Protein AF-A0A358DRV6-F1 (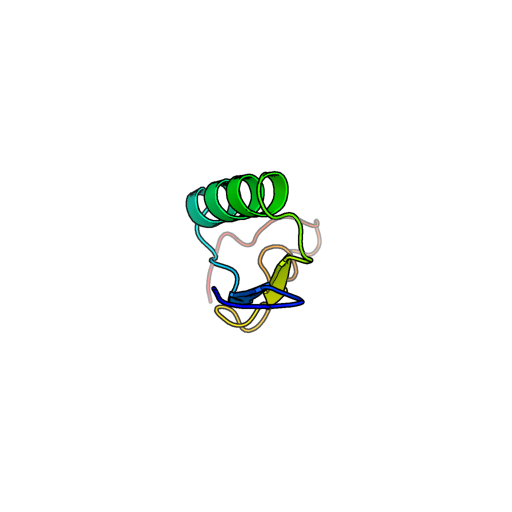afdb_monomer_lite)

Structure (mmCIF, N/CA/C/O backbone):
data_AF-A0A358DRV6-F1
#
_entry.id   AF-A0A358DRV6-F1
#
loop_
_atom_site.group_PDB
_atom_site.id
_atom_site.type_symbol
_atom_site.label_atom_id
_atom_site.label_alt_id
_atom_site.label_comp_id
_atom_site.label_asym_id
_atom_site.label_entity_id
_atom_site.label_seq_id
_atom_site.pdbx_PDB_ins_code
_atom_site.Cartn_x
_atom_site.Cartn_y
_atom_site.Cartn_z
_atom_site.occupancy
_atom_site.B_iso_or_equiv
_atom_site.auth_seq_id
_atom_site.auth_comp_id
_atom_site.auth_asym_id
_atom_site.auth_atom_id
_atom_site.pdbx_PDB_model_num
ATOM 1 N N . MET A 1 1 ? -23.479 8.397 17.391 1.00 66.44 1 MET A N 1
ATOM 2 C CA . MET A 1 1 ? -22.069 8.002 17.177 1.00 66.44 1 MET A CA 1
ATOM 3 C C . MET A 1 1 ? -22.085 6.725 16.354 1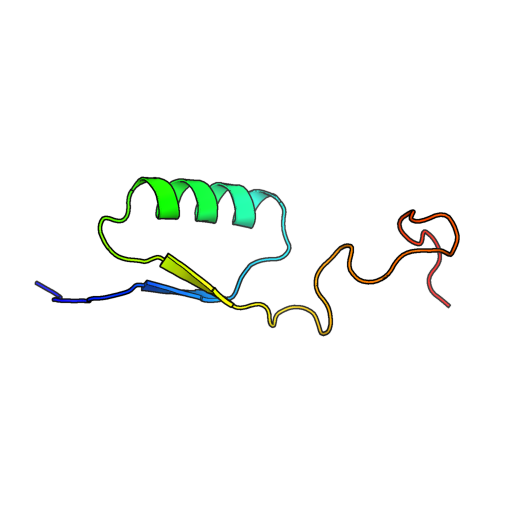.00 66.44 1 MET A C 1
ATOM 5 O O . MET A 1 1 ? -22.913 5.872 16.646 1.00 66.44 1 MET A O 1
ATOM 9 N N . TRP A 1 2 ? -21.272 6.624 15.304 1.00 79.56 2 TRP A N 1
ATOM 10 C CA . TRP A 1 2 ? -21.212 5.415 14.475 1.00 79.56 2 TRP A CA 1
ATOM 11 C C . TRP A 1 2 ? -20.441 4.317 15.225 1.00 79.56 2 TRP A C 1
ATOM 13 O O . TRP A 1 2 ? -19.360 4.594 15.738 1.00 79.56 2 TRP A O 1
ATOM 23 N N . GLN A 1 3 ? -20.999 3.107 15.314 1.00 90.25 3 GLN A N 1
ATOM 24 C CA . GLN A 1 3 ? -20.351 1.920 15.894 1.00 90.25 3 GLN A CA 1
ATOM 25 C C . GLN A 1 3 ? -19.854 1.036 14.747 1.00 90.25 3 GLN A C 1
ATOM 27 O O . GLN A 1 3 ? -20.537 0.104 14.338 1.00 90.25 3 GLN A O 1
ATOM 32 N N . ALA A 1 4 ? -18.728 1.411 14.144 1.00 93.75 4 ALA A N 1
ATOM 33 C CA . ALA A 1 4 ? -18.136 0.647 13.053 1.00 93.75 4 ALA A CA 1
ATOM 34 C C . ALA A 1 4 ? -17.046 -0.277 13.599 1.00 93.75 4 ALA A C 1
ATOM 36 O O . ALA A 1 4 ? -16.116 0.202 14.243 1.00 93.75 4 ALA A O 1
ATOM 37 N N . ASP A 1 5 ? -17.132 -1.569 13.292 1.00 96.56 5 ASP A N 1
ATOM 38 C CA . ASP A 1 5 ? -16.136 -2.563 13.714 1.00 96.56 5 ASP A CA 1
ATOM 39 C C . ASP A 1 5 ? -14.901 -2.601 12.803 1.00 96.56 5 ASP A C 1
ATOM 41 O O . ASP A 1 5 ? -13.895 -3.215 13.147 1.00 96.56 5 ASP A O 1
ATOM 45 N N . GLN A 1 6 ? -14.962 -1.968 11.626 1.00 97.12 6 GLN A N 1
ATOM 46 C CA . GLN A 1 6 ? -13.874 -1.928 10.651 1.00 97.12 6 GLN A CA 1
ATOM 47 C C . GLN A 1 6 ? -14.020 -0.736 9.694 1.00 97.12 6 GLN A C 1
ATOM 49 O O . GLN A 1 6 ? -15.127 -0.330 9.339 1.00 97.12 6 GLN A O 1
ATOM 54 N N . VAL A 1 7 ? -12.883 -0.232 9.210 1.00 97.19 7 VAL A N 1
ATOM 55 C CA . VAL A 1 7 ? -12.793 0.695 8.078 1.00 97.19 7 VAL A CA 1
ATOM 56 C C . VAL A 1 7 ? -12.189 -0.024 6.871 1.00 97.19 7 VAL A C 1
ATOM 58 O O . VAL A 1 7 ? -11.210 -0.769 6.983 1.00 97.19 7 VAL A O 1
ATOM 61 N N . VAL A 1 8 ? -12.765 0.206 5.693 1.00 97.19 8 VAL A N 1
ATOM 62 C CA . VA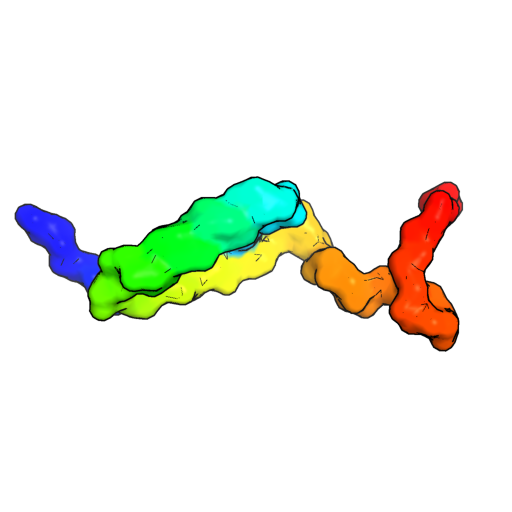L A 1 8 ? -12.255 -0.304 4.416 1.00 97.19 8 VAL A CA 1
ATOM 63 C C . VAL A 1 8 ? -12.075 0.833 3.421 1.00 97.19 8 VAL A C 1
ATOM 65 O O . VAL A 1 8 ? -12.853 1.785 3.426 1.00 97.19 8 VAL A O 1
ATOM 68 N N . ALA A 1 9 ? -11.061 0.737 2.565 1.00 96.25 9 ALA A N 1
ATOM 69 C CA . ALA A 1 9 ? -10.850 1.687 1.476 1.00 96.25 9 ALA A CA 1
ATOM 70 C C . ALA A 1 9 ? -10.136 1.037 0.285 1.00 96.25 9 ALA A C 1
ATOM 72 O O . ALA A 1 9 ? -9.449 0.025 0.434 1.00 96.25 9 ALA A O 1
ATOM 73 N N . SER A 1 10 ? -10.268 1.642 -0.893 1.00 94.56 10 SER A N 1
ATOM 74 C CA . SER A 1 10 ? -9.433 1.308 -2.049 1.00 94.56 10 SER A CA 1
ATOM 75 C C . SER A 1 10 ? -8.052 1.945 -1.896 1.00 94.56 10 SER A C 1
ATOM 77 O O . SER A 1 10 ? -7.939 3.121 -1.536 1.00 94.56 10 SER A O 1
ATOM 79 N N . ARG A 1 11 ? -6.998 1.174 -2.167 1.00 92.31 11 ARG A N 1
ATOM 80 C CA . ARG A 1 11 ? -5.614 1.646 -2.173 1.00 92.31 11 ARG A CA 1
ATOM 81 C C . ARG A 1 11 ? -5.399 2.610 -3.332 1.00 92.31 11 ARG A C 1
ATOM 83 O O . ARG A 1 11 ? -5.897 2.387 -4.430 1.00 92.31 11 ARG A O 1
ATOM 90 N N . TRP A 1 12 ? -4.602 3.636 -3.058 1.00 92.19 12 TRP A N 1
ATOM 91 C CA . TRP A 1 12 ? -4.184 4.627 -4.037 1.00 92.19 12 TRP A CA 1
ATOM 92 C C . TRP A 1 12 ? -2.743 4.373 -4.503 1.00 92.19 12 TRP A C 1
ATOM 94 O O . TRP A 1 12 ? -1.862 4.061 -3.689 1.00 92.19 12 TRP A O 1
ATOM 104 N N . ILE A 1 13 ? -2.489 4.504 -5.804 1.00 90.50 13 ILE A N 1
ATOM 105 C CA . ILE A 1 13 ? -1.205 4.195 -6.434 1.00 90.50 13 ILE A CA 1
ATOM 106 C C . ILE A 1 13 ? -0.115 5.222 -6.101 1.00 90.50 13 ILE A C 1
ATOM 108 O O . ILE A 1 13 ? 1.073 4.884 -5.957 1.00 90.50 13 ILE A O 1
ATOM 112 N N . GLU A 1 14 ? -0.500 6.482 -5.927 1.00 91.50 14 GLU A N 1
ATOM 113 C CA . GLU A 1 14 ? 0.403 7.590 -5.686 1.00 91.50 14 GLU A CA 1
ATOM 114 C C . GLU A 1 14 ? 1.100 7.461 -4.332 1.00 91.50 14 GLU A C 1
ATOM 116 O O . GLU A 1 14 ? 0.545 7.050 -3.309 1.00 91.50 14 GLU A O 1
ATOM 121 N N . ARG A 1 15 ? 2.370 7.882 -4.298 1.00 88.44 15 ARG A N 1
ATOM 122 C CA . ARG A 1 15 ? 3.207 7.752 -3.097 1.00 88.44 15 ARG A CA 1
ATOM 123 C C . ARG A 1 15 ? 2.632 8.469 -1.876 1.00 88.44 15 ARG A C 1
ATOM 125 O O . ARG A 1 15 ? 2.849 8.013 -0.757 1.00 88.44 15 ARG A O 1
ATOM 132 N N . PHE A 1 16 ? 1.954 9.597 -2.070 1.00 93.19 16 PHE A N 1
ATOM 133 C CA . PHE A 1 16 ? 1.380 10.355 -0.959 1.00 93.19 16 PHE A CA 1
ATOM 134 C C . PHE A 1 16 ? 0.126 9.679 -0.389 1.00 93.19 16 PHE A C 1
ATOM 136 O O . PHE A 1 16 ? -0.108 9.785 0.813 1.00 93.19 16 PHE A O 1
ATOM 143 N N . GLY A 1 17 ? -0.619 8.930 -1.211 1.00 93.50 17 GLY A N 1
ATOM 144 C CA . GLY A 1 17 ? -1.738 8.106 -0.759 1.00 93.50 17 GLY A CA 1
ATOM 145 C C . GLY A 1 17 ? -1.289 7.079 0.277 1.00 93.50 17 GLY A C 1
ATOM 146 O O . GLY A 1 17 ? -1.913 6.957 1.323 1.00 93.50 17 GLY A O 1
ATOM 147 N N . ARG A 1 18 ? -0.116 6.464 0.074 1.00 91.56 18 ARG A N 1
ATOM 148 C CA . ARG A 1 18 ? 0.474 5.540 1.058 1.00 91.56 18 ARG A CA 1
ATOM 149 C C . ARG A 1 18 ? 0.758 6.200 2.405 1.00 91.56 18 ARG A C 1
ATOM 151 O O . ARG A 1 18 ? 0.348 5.676 3.426 1.00 91.56 18 ARG A O 1
ATOM 158 N N . LYS A 1 19 ? 1.359 7.396 2.410 1.00 95.62 19 LYS A N 1
ATOM 159 C CA . LYS A 1 19 ? 1.616 8.142 3.658 1.00 95.62 19 LYS A CA 1
ATOM 160 C C . LYS A 1 19 ? 0.330 8.488 4.412 1.00 95.62 19 LYS A C 1
ATOM 162 O O . LYS A 1 19 ? 0.314 8.484 5.640 1.00 95.62 19 LYS A O 1
ATOM 167 N N . ARG A 1 20 ? -0.738 8.827 3.683 1.00 96.06 20 ARG A N 1
ATOM 168 C CA . ARG A 1 20 ? -2.065 9.048 4.269 1.00 96.06 20 ARG A CA 1
ATOM 169 C C . ARG A 1 20 ? -2.582 7.757 4.898 1.00 96.06 20 ARG A C 1
ATOM 171 O O . ARG A 1 20 ? -3.044 7.797 6.031 1.00 96.06 20 ARG A O 1
ATOM 178 N N . ASP A 1 21 ? -2.507 6.649 4.172 1.00 95.94 21 ASP A N 1
ATOM 179 C CA . ASP A 1 21 ? -3.009 5.360 4.640 1.00 95.94 21 ASP A CA 1
ATOM 180 C C . ASP A 1 21 ? -2.252 4.875 5.885 1.00 95.94 21 ASP A C 1
ATOM 182 O O . ASP A 1 21 ? -2.894 4.437 6.837 1.00 95.94 21 ASP A O 1
ATOM 186 N N . ASP A 1 22 ? -0.927 5.050 5.926 1.00 95.69 22 ASP A N 1
ATOM 187 C CA . ASP A 1 22 ? -0.092 4.770 7.103 1.00 95.69 22 ASP A CA 1
ATOM 188 C C . ASP A 1 22 ? -0.545 5.621 8.304 1.00 95.69 22 ASP A C 1
ATOM 190 O O . ASP A 1 22 ? -0.842 5.103 9.378 1.00 95.69 22 ASP A O 1
ATOM 194 N N . SER A 1 23 ? -0.706 6.933 8.096 1.00 97.56 23 SER A N 1
ATOM 195 C CA . SER A 1 23 ? -1.174 7.874 9.124 1.00 97.56 23 SER A CA 1
ATOM 196 C C . SER A 1 23 ? -2.567 7.523 9.667 1.00 97.56 23 SER A C 1
ATOM 198 O O . SER A 1 23 ? -2.823 7.651 10.867 1.00 97.56 23 SER A O 1
ATOM 200 N N . ILE A 1 24 ? -3.478 7.076 8.801 1.00 97.38 24 ILE A N 1
ATOM 201 C CA . ILE A 1 24 ? -4.820 6.629 9.191 1.00 97.38 24 ILE A CA 1
ATOM 202 C C . ILE A 1 24 ? -4.736 5.321 9.984 1.00 97.38 24 ILE A C 1
ATOM 204 O O . ILE A 1 24 ? -5.354 5.223 11.043 1.00 97.38 24 ILE A O 1
ATOM 208 N N . ALA A 1 25 ? -3.959 4.343 9.509 1.00 97.00 25 ALA A N 1
ATOM 209 C CA . ALA A 1 25 ? -3.777 3.056 10.176 1.00 97.00 25 ALA A CA 1
ATOM 210 C C . ALA A 1 25 ? -3.224 3.218 11.600 1.00 97.00 25 ALA A C 1
ATOM 212 O O . ALA A 1 25 ? -3.687 2.545 12.513 1.00 97.00 25 ALA A O 1
ATOM 213 N N . GLU A 1 26 ? -2.288 4.150 11.801 1.00 97.44 26 GLU A N 1
ATOM 214 C CA . GLU A 1 26 ? -1.718 4.478 13.116 1.00 97.44 26 GLU A CA 1
ATOM 215 C C . GLU A 1 26 ? -2.732 5.081 14.103 1.00 97.44 26 GLU A C 1
ATOM 217 O O . GLU A 1 26 ? -2.527 5.015 15.314 1.00 97.44 26 GLU A O 1
ATOM 222 N N . ARG A 1 27 ? -3.797 5.723 13.605 1.00 97.38 27 ARG A N 1
ATOM 223 C CA . ARG A 1 27 ? -4.760 6.493 14.418 1.00 97.38 27 ARG A CA 1
ATOM 224 C C . ARG A 1 27 ? -6.088 5.778 14.629 1.00 97.38 27 ARG A C 1
ATOM 226 O O . ARG A 1 27 ? -6.831 6.142 15.539 1.00 97.38 27 AR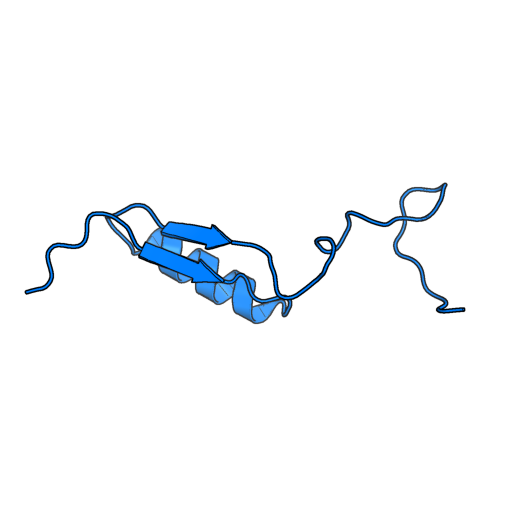G A O 1
ATOM 233 N N . LEU A 1 28 ? -6.419 4.807 13.783 1.00 96.25 28 LEU A N 1
ATOM 234 C CA . LEU A 1 28 ? -7.638 4.022 13.922 1.00 96.25 28 LEU A CA 1
ATOM 235 C C . LEU A 1 28 ? -7.491 2.991 15.042 1.00 96.25 28 LEU A C 1
ATOM 237 O O . LEU A 1 28 ? -6.506 2.267 15.128 1.00 96.25 28 LEU A O 1
ATOM 241 N N . THR A 1 29 ? -8.518 2.897 15.883 1.00 96.06 29 THR A N 1
ATOM 242 C CA . THR A 1 29 ? -8.619 1.872 16.935 1.00 96.06 29 THR A CA 1
ATOM 243 C C . THR A 1 29 ? -9.291 0.588 16.449 1.00 96.06 29 THR A C 1
ATOM 245 O O . THR A 1 29 ? -9.294 -0.414 17.159 1.00 96.06 29 THR A O 1
ATOM 248 N N . VAL A 1 30 ? -9.861 0.617 15.244 1.00 96.38 30 VAL A N 1
ATOM 249 C CA . VAL A 1 30 ? -10.504 -0.517 14.575 1.00 96.38 30 VAL A CA 1
ATOM 250 C C . VAL A 1 30 ? -9.682 -0.930 13.354 1.00 96.38 30 VAL A C 1
ATOM 252 O O . VAL A 1 30 ? -8.947 -0.100 12.811 1.00 96.38 30 VAL A O 1
ATOM 255 N N . PRO A 1 31 ? -9.791 -2.184 12.883 1.00 97.44 31 PRO A N 1
ATOM 256 C CA . PRO A 1 31 ? -9.078 -2.637 11.698 1.00 97.44 31 PRO A CA 1
ATOM 257 C C . PRO A 1 31 ? -9.277 -1.704 10.497 1.00 97.44 31 PRO A C 1
ATOM 259 O O . PRO A 1 31 ? -10.396 -1.288 10.193 1.00 97.44 31 PRO A O 1
ATOM 262 N N . PHE A 1 32 ? -8.187 -1.429 9.781 1.00 97.75 32 PHE A N 1
ATOM 263 C CA . PHE A 1 32 ? -8.200 -0.708 8.514 1.00 97.75 32 PHE A CA 1
ATOM 264 C C . PHE A 1 32 ? -7.698 -1.625 7.403 1.00 97.75 32 PHE A C 1
ATOM 266 O O . PHE A 1 32 ? -6.541 -2.044 7.409 1.00 97.75 32 PHE A O 1
ATOM 273 N N . ARG A 1 33 ? -8.574 -1.976 6.455 1.0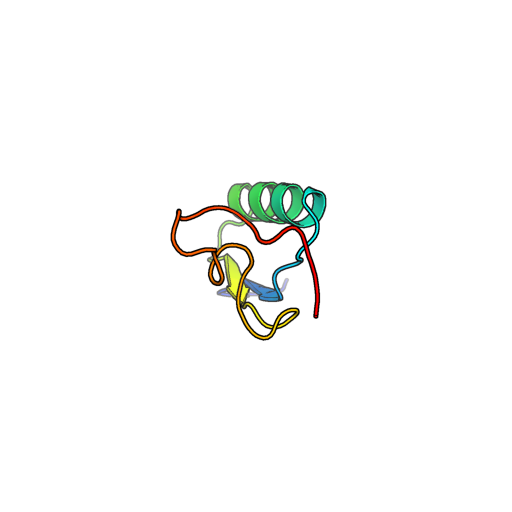0 97.44 33 ARG A N 1
ATOM 274 C CA . ARG A 1 33 ? -8.215 -2.838 5.321 1.00 97.44 33 ARG A CA 1
ATOM 275 C C . ARG A 1 33 ? -8.238 -2.051 4.019 1.00 97.44 33 ARG A C 1
ATOM 277 O O . ARG A 1 33 ? -9.256 -1.471 3.650 1.00 97.44 33 ARG A O 1
ATOM 284 N N . LEU A 1 34 ? -7.122 -2.116 3.304 1.00 95.69 34 LEU A N 1
ATOM 285 C CA . LEU A 1 34 ? -6.987 -1.583 1.957 1.00 95.69 34 LEU A CA 1
ATOM 286 C C . LEU A 1 34 ? -7.208 -2.688 0.929 1.00 95.69 34 LEU A C 1
ATOM 288 O O . LEU A 1 34 ? -6.650 -3.779 1.060 1.00 95.69 34 LEU A O 1
ATOM 292 N N . PHE A 1 35 ? -7.983 -2.384 -0.103 1.00 93.88 35 PHE A N 1
ATOM 293 C CA . PHE A 1 35 ? -8.176 -3.246 -1.262 1.00 93.88 35 PHE A CA 1
ATOM 294 C C . PHE A 1 35 ? -7.458 -2.661 -2.475 1.00 93.88 35 PHE A C 1
ATOM 296 O O . PHE A 1 35 ? -7.566 -1.470 -2.750 1.00 93.88 35 PHE A O 1
ATOM 303 N N . GLU A 1 36 ? -6.730 -3.501 -3.206 1.00 90.69 36 GLU A N 1
ATOM 304 C CA . GLU A 1 36 ? -6.252 -3.150 -4.546 1.00 90.69 36 GLU A CA 1
ATOM 305 C C . GLU A 1 36 ? -7.443 -3.015 -5.512 1.00 90.69 36 GLU A C 1
ATOM 307 O O . GLU A 1 36 ? -8.550 -3.469 -5.215 1.00 90.69 36 GLU A O 1
ATOM 312 N N . GLY A 1 37 ? -7.223 -2.417 -6.682 1.00 89.12 37 GLY A N 1
ATOM 313 C CA . GLY A 1 37 ? -8.257 -2.336 -7.724 1.00 89.12 37 GLY A CA 1
ATOM 314 C C . GLY A 1 37 ? -8.106 -1.168 -8.691 1.00 89.12 37 GLY A C 1
ATOM 315 O O . GLY A 1 37 ? -8.690 -1.194 -9.767 1.00 89.12 37 GLY A O 1
ATOM 316 N N . GLU A 1 38 ? -7.288 -0.170 -8.350 1.00 90.56 38 GLU A N 1
ATOM 317 C CA . GLU A 1 38 ? -6.921 0.908 -9.281 1.00 90.56 38 GLU A CA 1
ATOM 318 C C . GLU A 1 38 ? -6.052 0.396 -10.443 1.00 90.56 38 GLU A C 1
ATOM 320 O O . GLU A 1 38 ? -6.087 0.925 -11.550 1.00 90.56 38 GLU A O 1
ATOM 325 N N . THR A 1 39 ? -5.294 -0.676 -10.202 1.00 91.38 39 THR A N 1
ATOM 326 C CA . THR A 1 39 ? -4.488 -1.368 -11.210 1.00 91.38 39 THR A CA 1
ATOM 327 C C . THR A 1 39 ? -4.927 -2.823 -11.316 1.00 91.38 39 THR A C 1
ATOM 329 O O . THR A 1 39 ? -5.324 -3.429 -10.321 1.00 91.38 39 THR A O 1
ATOM 332 N N . LEU A 1 40 ? -4.835 -3.399 -12.520 1.00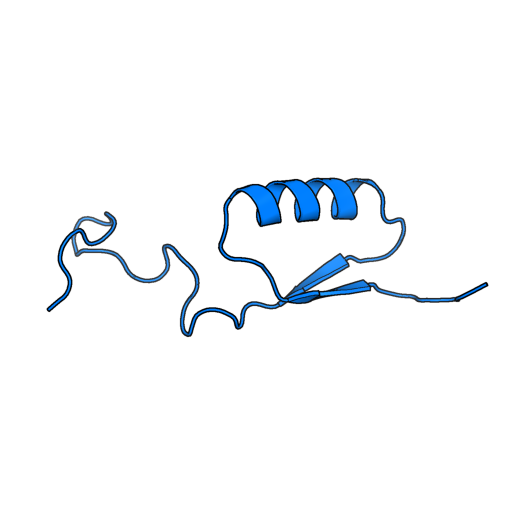 92.88 40 LEU A N 1
ATOM 333 C CA . LEU A 1 40 ? -5.122 -4.825 -12.739 1.00 92.88 40 LEU A CA 1
ATOM 334 C C . LEU A 1 40 ? -4.184 -5.728 -11.929 1.00 92.88 40 LEU A C 1
ATOM 336 O O . LEU A 1 40 ? -4.577 -6.805 -11.490 1.00 92.88 40 LEU A O 1
ATOM 340 N N . VAL A 1 41 ? -2.941 -5.282 -11.743 1.00 92.38 41 VAL A N 1
ATOM 341 C CA . VAL A 1 41 ? -1.921 -5.947 -10.936 1.00 92.38 41 VAL A CA 1
ATOM 342 C C . VAL A 1 41 ? -1.163 -4.896 -10.116 1.00 92.38 41 VAL A C 1
ATOM 344 O O . VAL A 1 41 ? -0.831 -3.843 -10.666 1.00 92.38 41 VAL A O 1
ATOM 347 N N . PRO A 1 42 ? -0.847 -5.148 -8.831 1.00 89.00 42 PRO A N 1
ATOM 348 C CA . PRO A 1 42 ? -0.189 -4.154 -7.982 1.00 89.00 42 PRO A CA 1
ATOM 349 C C . PRO A 1 42 ? 1.184 -3.726 -8.526 1.00 89.00 42 PRO A C 1
ATOM 351 O O . PRO A 1 42 ? 1.889 -4.550 -9.119 1.00 89.00 42 PRO A O 1
ATOM 354 N N . PRO A 1 43 ? 1.653 -2.489 -8.286 1.00 89.38 43 PRO A N 1
ATOM 355 C CA . PRO A 1 43 ? 3.015 -2.095 -8.633 1.00 89.38 43 PRO A CA 1
ATOM 356 C C . PRO A 1 43 ? 4.064 -3.052 -8.078 1.00 89.38 43 PRO A C 1
ATOM 358 O O . PRO A 1 43 ? 4.011 -3.453 -6.918 1.00 89.38 43 PRO A O 1
ATOM 361 N N . GLY A 1 44 ? 5.050 -3.389 -8.907 1.00 90.88 44 GLY A N 1
ATOM 362 C CA . GLY A 1 44 ? 6.117 -4.321 -8.539 1.00 90.88 44 GLY A CA 1
ATOM 363 C C . GLY A 1 44 ? 5.744 -5.800 -8.664 1.00 90.88 44 GLY A C 1
ATOM 364 O O . GLY A 1 44 ? 6.610 -6.643 -8.449 1.00 90.88 44 GLY A O 1
ATOM 365 N N . SER A 1 45 ? 4.507 -6.126 -9.054 1.00 93.62 45 SER A N 1
ATOM 366 C CA . SER A 1 45 ? 4.121 -7.498 -9.421 1.00 93.62 45 SER A CA 1
ATOM 367 C C . SER A 1 45 ? 4.689 -7.930 -10.779 1.00 93.62 45 SER A C 1
ATOM 369 O O . SER A 1 45 ? 5.046 -9.092 -10.956 1.00 93.62 45 SER A O 1
ATOM 371 N N . VAL A 1 46 ? 4.819 -6.990 -11.721 1.00 95.44 46 VAL A N 1
ATOM 372 C CA . VAL A 1 46 ? 5.369 -7.216 -13.064 1.00 95.44 46 VAL A CA 1
ATOM 373 C C . VAL A 1 46 ? 6.764 -6.604 -13.144 1.00 95.44 46 VAL A C 1
ATOM 375 O O . VAL A 1 46 ? 6.936 -5.392 -13.012 1.00 95.44 46 VAL A O 1
ATOM 378 N N . LEU A 1 47 ? 7.769 -7.456 -13.346 1.00 97.44 47 LEU A N 1
ATOM 379 C CA . LEU A 1 47 ? 9.186 -7.092 -13.387 1.00 97.44 47 LEU A CA 1
ATOM 380 C C . LEU A 1 47 ? 9.875 -7.765 -14.578 1.00 97.44 47 LEU A C 1
ATOM 382 O O . LEU A 1 47 ? 9.394 -8.766 -15.108 1.00 97.44 47 LEU A O 1
ATOM 386 N N . THR A 1 48 ? 11.020 -7.225 -14.986 1.00 97.69 48 THR A N 1
ATOM 387 C CA . THR A 1 48 ? 11.886 -7.843 -15.997 1.00 97.69 48 THR A CA 1
ATOM 388 C C . THR A 1 48 ? 12.469 -9.171 -15.498 1.00 97.69 48 THR A C 1
ATOM 390 O O . THR A 1 48 ? 12.444 -9.472 -14.301 1.00 97.69 48 THR A O 1
ATOM 393 N N . GLY A 1 49 ? 13.100 -9.938 -16.395 1.00 97.62 49 GLY A N 1
ATOM 394 C CA . GLY A 1 49 ? 13.837 -11.153 -16.016 1.00 97.62 49 GLY A CA 1
ATOM 395 C C . GLY A 1 49 ? 14.948 -10.916 -14.980 1.00 97.62 49 GLY A C 1
ATOM 396 O O . GLY A 1 49 ? 15.272 -11.816 -14.213 1.00 97.62 49 GLY A O 1
ATOM 397 N N . SER A 1 50 ? 15.484 -9.693 -14.886 1.00 97.81 50 SER A N 1
ATOM 398 C CA . SER A 1 50 ? 16.467 -9.288 -13.869 1.00 97.81 50 SER A CA 1
ATOM 399 C C . SER A 1 50 ? 15.843 -8.669 -12.610 1.00 97.81 50 SER A C 1
ATOM 401 O O . SER A 1 50 ? 16.555 -8.090 -11.794 1.00 97.81 50 SER A O 1
ATOM 403 N N . ARG A 1 51 ? 14.520 -8.796 -12.424 1.00 96.94 51 ARG A N 1
ATOM 404 C CA . ARG A 1 51 ? 13.756 -8.288 -11.268 1.00 96.94 51 ARG A CA 1
ATOM 405 C C . ARG A 1 51 ? 13.793 -6.763 -11.105 1.00 96.94 51 ARG A C 1
ATOM 407 O O . ARG A 1 51 ? 13.749 -6.252 -9.988 1.00 96.94 51 ARG A O 1
ATOM 414 N N . THR A 1 52 ? 13.841 -6.027 -12.213 1.00 97.50 52 THR A N 1
ATOM 415 C CA . THR A 1 52 ? 13.787 -4.554 -12.228 1.00 97.50 52 THR A CA 1
ATOM 416 C C . THR A 1 52 ? 12.495 -4.043 -12.879 1.00 97.50 52 THR A C 1
ATOM 418 O O . THR A 1 52 ? 11.867 -4.786 -13.637 1.00 97.50 52 THR A O 1
ATOM 421 N N . PRO A 1 53 ? 12.058 -2.797 -12.604 1.00 97.00 53 PRO A N 1
ATOM 422 C CA . PRO A 1 53 ? 10.917 -2.208 -13.302 1.00 97.00 53 PRO A CA 1
ATOM 423 C C . PRO A 1 53 ? 11.172 -2.077 -14.807 1.00 97.00 53 PRO A C 1
ATOM 425 O O . PRO A 1 53 ? 12.271 -1.700 -15.226 1.00 97.00 53 PRO A O 1
ATOM 428 N N . PHE A 1 54 ? 10.144 -2.331 -15.617 1.00 96.94 54 PHE A N 1
ATOM 429 C CA . PHE A 1 54 ? 10.182 -2.023 -17.045 1.00 96.94 54 PHE A CA 1
ATOM 430 C C . PHE A 1 54 ? 10.340 -0.513 -17.273 1.00 96.94 54 PHE A C 1
ATOM 432 O O . PHE A 1 54 ? 9.814 0.304 -16.517 1.00 96.94 54 PHE A O 1
ATOM 439 N N . ARG A 1 55 ? 11.077 -0.147 -18.327 1.00 97.50 55 ARG A N 1
ATOM 440 C CA . ARG A 1 55 ? 11.306 1.252 -18.743 1.00 97.50 55 ARG A CA 1
ATOM 441 C C . ARG A 1 55 ? 10.731 1.584 -20.120 1.00 97.50 55 ARG A C 1
ATOM 443 O O . ARG A 1 55 ? 10.780 2.736 -20.529 1.00 97.50 55 ARG A O 1
ATOM 450 N N . VAL A 1 56 ? 10.231 0.577 -20.830 1.00 96.62 56 VAL A N 1
ATOM 451 C CA . VAL A 1 56 ? 9.683 0.688 -22.183 1.00 96.62 56 VAL A CA 1
ATOM 452 C C . VAL A 1 56 ? 8.303 0.043 -22.180 1.00 96.62 56 VAL A C 1
ATOM 454 O O . VAL A 1 56 ? 8.133 -1.027 -21.597 1.00 96.62 56 VAL A O 1
ATOM 457 N N . PHE A 1 57 ? 7.345 0.712 -22.817 1.00 96.06 57 PHE A N 1
ATOM 458 C CA . PHE A 1 57 ? 6.021 0.187 -23.140 1.00 96.06 57 PHE A CA 1
ATOM 459 C C . PHE A 1 57 ? 5.985 -0.124 -24.643 1.00 96.06 57 PHE A C 1
ATOM 461 O O . PHE A 1 57 ? 6.483 0.680 -25.433 1.00 96.06 57 PHE A O 1
ATOM 468 N N . THR A 1 58 ? 5.450 -1.284 -25.017 1.00 92.00 58 THR A N 1
ATOM 469 C CA . THR A 1 58 ? 5.338 -1.790 -26.397 1.00 92.00 58 THR A CA 1
ATOM 470 C C . THR A 1 58 ? 3.916 -2.252 -26.630 1.00 92.00 58 THR A C 1
ATOM 472 O O . THR A 1 58 ? 3.332 -1.848 -27.653 1.00 92.00 58 THR A O 1
#

Radius of gyration: 15.66 Å; chains: 1; bounding box: 38×22×44 Å

pLDDT: mean 93.96, std 4.99, range [66.44, 97.81]

Foldseek 3Di:
DDPDQEAEDEQDQDPVSVVVLVVVCVPDPHYYYYDYDPDPDHPQPDADPVSHDDPDDD

Secondary structure (DSSP, 8-state):
----S-EEEEPPSSHHHHHHHHHHHHH-SS-EEEE--SSSS-TTSS--TTS-------

Sequence (58 aa):
MWQADQVVASRWIERFGRKRDDSIAERLTVPFRLFEGETLVPPGSVLTGSRTPFRVFT